Protein AF-A0A8H7ZB35-F1 (afdb_monomer_lite)

Sequence (114 aa):
MQAKTLNTEILLNLSPVNVISDAIKRFGISDDCSNVIVVKVVSPDDDVVQMEKDLTDIVDGECVAITDEVLLELVDVSKFKKIYKLNDTVFATDGNQQGQLTRLAIGACLLRGY

Structure (mmCIF, N/CA/C/O backbone):
data_AF-A0A8H7ZB35-F1
#
_entry.id   AF-A0A8H7ZB35-F1
#
loop_
_atom_site.group_PDB
_atom_site.id
_atom_site.type_symbol
_atom_site.label_atom_id
_atom_site.label_alt_id
_atom_site.label_comp_id
_atom_site.label_asym_id
_atom_site.label_entity_id
_atom_site.label_seq_id
_atom_site.pdbx_PDB_ins_code
_atom_site.Cartn_x
_atom_site.Cartn_y
_atom_site.Cartn_z
_atom_site.occupancy
_atom_site.B_iso_or_equiv
_atom_site.auth_seq_id
_atom_site.auth_comp_id
_atom_site.auth_asym_id
_atom_site.auth_atom_id
_atom_site.pdbx_PDB_model_num
ATOM 1 N N . MET A 1 1 ? 1.584 17.355 9.610 1.00 65.88 1 MET A N 1
ATOM 2 C CA . MET A 1 1 ? 0.622 16.533 8.854 1.00 65.88 1 MET A CA 1
ATOM 3 C C . MET A 1 1 ? 0.111 17.374 7.700 1.00 65.88 1 MET A C 1
ATOM 5 O O . MET A 1 1 ? -0.293 18.505 7.954 1.00 65.88 1 MET A O 1
ATOM 9 N N . GLN A 1 2 ? 0.229 16.894 6.462 1.00 77.75 2 GLN 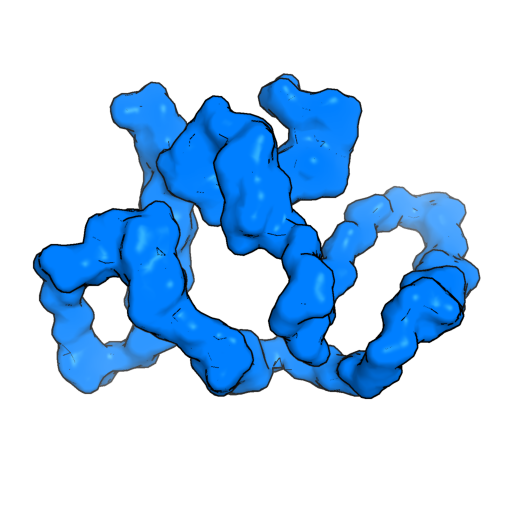A N 1
ATOM 10 C CA . GLN A 1 2 ? -0.230 17.621 5.268 1.00 77.75 2 GLN A CA 1
ATOM 11 C C . GLN A 1 2 ? -1.654 17.211 4.858 1.00 77.75 2 GLN A C 1
ATOM 13 O O . GLN A 1 2 ? -2.415 18.032 4.348 1.00 77.75 2 GLN A O 1
ATOM 18 N N . ALA A 1 3 ? -2.035 15.959 5.108 1.00 87.38 3 ALA A N 1
ATOM 19 C CA . ALA A 1 3 ? -3.367 15.429 4.877 1.00 87.38 3 ALA A CA 1
ATOM 20 C C . ALA A 1 3 ? -4.289 15.605 6.095 1.00 87.38 3 ALA A C 1
ATOM 22 O O . ALA A 1 3 ? -3.854 15.883 7.211 1.00 87.38 3 ALA A O 1
ATOM 23 N N . LYS A 1 4 ? -5.599 15.425 5.873 1.00 87.62 4 LYS A N 1
ATOM 24 C CA . LYS A 1 4 ? -6.640 15.583 6.906 1.00 87.62 4 LYS A CA 1
ATOM 25 C C . LYS A 1 4 ? -6.731 14.409 7.884 1.00 87.62 4 LYS A C 1
ATOM 27 O O . LYS A 1 4 ? -7.256 14.583 8.976 1.00 87.62 4 LYS A O 1
ATOM 32 N N . THR A 1 5 ? -6.270 13.222 7.491 1.00 92.56 5 THR A N 1
ATOM 33 C CA . THR A 1 5 ? -6.330 12.007 8.317 1.00 92.56 5 THR A CA 1
ATOM 34 C C . THR A 1 5 ? -4.992 11.282 8.291 1.00 92.56 5 THR A C 1
ATOM 36 O O . THR A 1 5 ? -4.255 11.390 7.309 1.00 92.56 5 THR A O 1
ATOM 39 N N . LEU A 1 6 ? -4.706 10.512 9.343 1.00 93.38 6 LEU A N 1
ATOM 40 C CA . LEU A 1 6 ? -3.498 9.691 9.425 1.00 93.38 6 LEU A CA 1
ATOM 41 C C . LEU A 1 6 ? -3.424 8.669 8.281 1.00 93.38 6 LEU A C 1
ATOM 43 O O . LEU A 1 6 ? -2.376 8.508 7.670 1.00 93.38 6 LEU A O 1
ATOM 47 N N . ASN A 1 7 ? -4.551 8.051 7.927 1.00 92.06 7 ASN A N 1
ATOM 48 C CA . ASN A 1 7 ? -4.619 7.077 6.834 1.00 92.06 7 ASN A CA 1
ATOM 49 C C . ASN A 1 7 ? -4.229 7.715 5.493 1.00 92.06 7 ASN A C 1
ATOM 51 O O . ASN A 1 7 ? -3.451 7.154 4.725 1.00 92.06 7 ASN A O 1
ATOM 55 N N . THR A 1 8 ? -4.725 8.925 5.220 1.00 93.88 8 THR A N 1
ATOM 56 C CA . THR A 1 8 ? -4.338 9.665 4.013 1.00 93.88 8 THR A CA 1
ATOM 57 C C . THR A 1 8 ? -2.882 10.130 4.073 1.00 93.88 8 THR A C 1
ATOM 59 O O . THR A 1 8 ? -2.222 10.160 3.040 1.00 93.88 8 THR A O 1
ATOM 62 N N . GLU A 1 9 ? -2.362 10.466 5.257 1.00 94.81 9 GLU A N 1
ATOM 63 C CA . GLU A 1 9 ? -0.948 10.815 5.436 1.00 94.81 9 GLU A CA 1
ATOM 64 C C . GLU A 1 9 ? -0.032 9.621 5.120 1.00 94.81 9 GLU A C 1
ATOM 66 O O . GLU A 1 9 ? 1.002 9.805 4.484 1.00 94.81 9 GLU A O 1
ATOM 71 N N . ILE A 1 10 ? -0.423 8.394 5.490 1.00 95.62 10 ILE A N 1
ATOM 72 C CA . ILE A 1 10 ? 0.308 7.164 5.138 1.00 95.62 10 ILE A CA 1
ATOM 73 C C . ILE A 1 10 ? 0.399 7.019 3.616 1.00 95.62 10 ILE A C 1
ATOM 75 O O . ILE A 1 10 ? 1.500 6.888 3.085 1.00 95.62 10 ILE A O 1
ATOM 79 N N . LEU A 1 11 ? -0.730 7.126 2.904 1.00 95.25 11 LEU A N 1
ATOM 80 C CA . LEU A 1 11 ? -0.741 7.069 1.436 1.00 95.25 11 LEU A CA 1
ATOM 81 C C . LEU A 1 11 ? 0.097 8.188 0.817 1.00 95.25 11 LEU A C 1
ATOM 83 O O . LEU A 1 11 ? 0.852 7.954 -0.125 1.00 95.25 11 LEU A O 1
ATOM 87 N N . LEU A 1 12 ? -0.005 9.403 1.364 1.00 94.62 12 LEU A N 1
ATOM 88 C CA . LEU A 1 12 ? 0.811 10.519 0.918 1.00 94.62 12 LEU A CA 1
ATOM 89 C C . LEU A 1 12 ? 2.290 10.187 1.087 1.00 94.62 12 LEU A C 1
ATOM 91 O O . LEU A 1 12 ? 3.032 10.389 0.142 1.00 94.62 12 LEU A O 1
ATOM 95 N N . ASN A 1 13 ? 2.725 9.639 2.224 1.00 93.94 13 ASN A N 1
ATOM 96 C CA . ASN A 1 13 ? 4.120 9.271 2.513 1.00 93.94 13 ASN A CA 1
ATOM 97 C C . ASN A 1 13 ? 4.701 8.170 1.612 1.00 93.94 13 ASN A C 1
ATOM 99 O O . ASN A 1 13 ? 5.920 8.099 1.468 1.00 93.94 13 ASN A O 1
ATOM 103 N N . LEU A 1 14 ? 3.860 7.370 0.955 1.00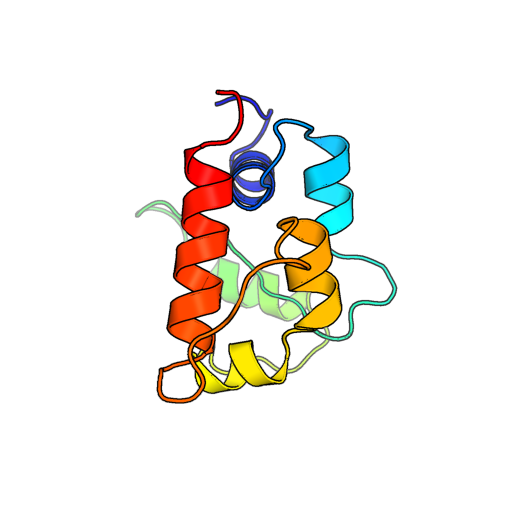 94.75 14 LEU A N 1
ATOM 104 C CA . LEU A 1 14 ? 4.299 6.427 -0.080 1.00 94.75 14 LEU A CA 1
ATOM 105 C C . LEU A 1 14 ? 4.586 7.114 -1.425 1.00 94.75 14 LEU A C 1
ATOM 107 O O . LEU A 1 14 ? 5.301 6.563 -2.262 1.00 94.75 14 LEU A O 1
ATOM 111 N N . SER A 1 15 ? 4.059 8.321 -1.636 1.00 94.44 15 SER A N 1
ATOM 112 C CA . SER A 1 15 ? 4.197 9.058 -2.887 1.00 94.44 15 SER A CA 1
ATOM 113 C C . SER A 1 15 ? 5.507 9.856 -2.970 1.00 94.44 15 SER A C 1
ATOM 115 O O . SER A 1 15 ? 5.837 10.600 -2.037 1.00 94.44 15 SER A O 1
ATOM 117 N N . PRO A 1 16 ? 6.203 9.824 -4.127 1.00 93.75 16 PRO A N 1
ATOM 118 C CA . PRO A 1 16 ? 7.352 10.691 -4.394 1.00 93.75 16 PRO A CA 1
ATOM 119 C C . PRO A 1 16 ? 6.947 12.146 -4.699 1.00 93.75 16 PRO A C 1
ATOM 121 O O . PRO A 1 16 ? 7.801 12.988 -4.961 1.00 93.75 16 PRO A O 1
ATOM 124 N N . VAL A 1 17 ? 5.645 12.456 -4.710 1.00 91.81 17 VAL A N 1
ATOM 125 C CA . VAL A 1 17 ? 5.101 13.801 -4.944 1.00 91.81 17 VAL A CA 1
ATOM 126 C C . VAL A 1 17 ? 4.118 14.206 -3.846 1.00 91.81 17 VAL A C 1
ATOM 128 O O . VAL A 1 17 ? 3.330 13.387 -3.371 1.00 91.81 17 VAL A O 1
ATOM 131 N N . ASN A 1 18 ? 4.103 15.494 -3.493 1.00 90.88 18 ASN A N 1
ATOM 132 C CA . ASN A 1 18 ? 3.230 16.062 -2.455 1.00 90.88 18 ASN A CA 1
ATOM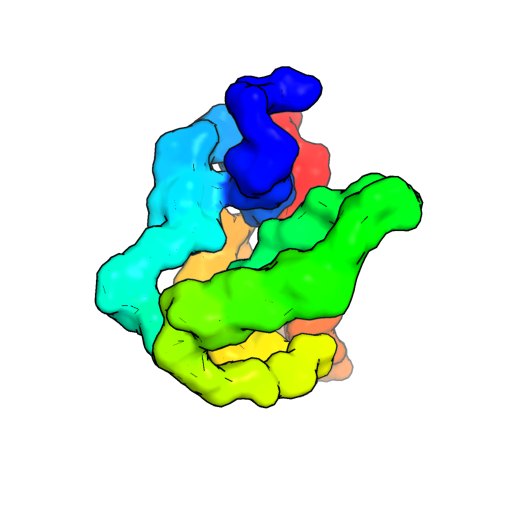 133 C C . ASN A 1 18 ? 1.847 16.454 -3.008 1.00 90.88 18 ASN A C 1
ATOM 135 O O . ASN A 1 18 ? 1.393 17.586 -2.847 1.00 90.88 18 ASN A O 1
ATOM 139 N N . VAL A 1 19 ? 1.180 15.528 -3.701 1.00 92.81 19 VAL A N 1
ATOM 140 C CA . VAL A 1 19 ? -0.162 15.740 -4.267 1.00 92.81 19 VAL A CA 1
ATOM 141 C C . VAL A 1 19 ? -1.101 14.670 -3.723 1.00 92.81 19 VAL A C 1
ATOM 143 O O . VAL A 1 19 ? -1.049 13.519 -4.142 1.00 92.81 19 VAL A O 1
ATOM 146 N N . ILE A 1 20 ? -1.980 15.055 -2.792 1.00 93.62 20 ILE A N 1
ATOM 147 C CA . ILE A 1 20 ? -2.861 14.120 -2.066 1.00 93.62 20 ILE A CA 1
ATOM 148 C C . ILE A 1 20 ? -3.743 13.306 -3.022 1.00 93.62 20 ILE A C 1
ATOM 150 O O . ILE A 1 20 ? -3.857 12.093 -2.869 1.00 93.62 20 ILE A O 1
ATOM 154 N N . SER A 1 21 ? -4.351 13.950 -4.020 1.00 93.44 21 SER A N 1
ATOM 155 C CA . SER A 1 21 ? -5.221 13.269 -4.987 1.00 93.44 21 SER A CA 1
ATOM 156 C C . SER A 1 21 ? -4.468 12.241 -5.835 1.00 93.44 21 SER A C 1
ATOM 158 O O . SER A 1 21 ? -4.996 11.163 -6.093 1.00 93.44 21 SER A O 1
ATOM 160 N N . ASP A 1 22 ? -3.231 12.545 -6.232 1.00 93.50 22 ASP A N 1
ATOM 161 C CA . ASP A 1 22 ? -2.374 11.618 -6.977 1.00 93.50 22 ASP A CA 1
ATOM 162 C C . ASP A 1 22 ? -1.919 10.453 -6.087 1.00 93.50 22 ASP A C 1
ATOM 164 O O . ASP A 1 22 ? -1.960 9.305 -6.521 1.00 93.50 22 ASP A O 1
ATOM 168 N N . ALA A 1 23 ? -1.588 10.721 -4.819 1.00 94.44 23 ALA A N 1
ATOM 169 C CA . ALA A 1 23 ? -1.229 9.684 -3.857 1.00 94.44 23 ALA A CA 1
ATOM 170 C C . ALA A 1 23 ? -2.382 8.695 -3.618 1.00 94.44 23 ALA A C 1
ATOM 172 O O . ALA A 1 23 ? -2.184 7.488 -3.731 1.00 94.44 23 ALA A O 1
ATOM 173 N N . ILE A 1 24 ? -3.602 9.191 -3.374 1.00 94.12 24 ILE A N 1
ATOM 174 C CA . ILE A 1 24 ? -4.792 8.337 -3.215 1.00 94.12 24 ILE A CA 1
ATOM 175 C C . ILE A 1 24 ? -5.046 7.531 -4.492 1.00 94.12 24 ILE A C 1
ATOM 177 O O . ILE A 1 24 ? -5.309 6.339 -4.415 1.00 94.12 24 ILE A O 1
ATOM 181 N N . LYS A 1 25 ? -4.919 8.148 -5.672 1.00 93.31 25 LYS A N 1
ATOM 182 C CA . LYS A 1 25 ? -5.157 7.465 -6.950 1.00 93.31 25 LYS A CA 1
ATOM 183 C C . LYS A 1 25 ? -4.126 6.372 -7.258 1.00 93.31 25 LYS A C 1
ATOM 185 O O . LYS A 1 25 ? -4.457 5.408 -7.940 1.00 93.31 25 LYS A O 1
ATOM 190 N N . ARG A 1 26 ? -2.867 6.544 -6.841 1.00 92.88 26 ARG A N 1
ATOM 191 C CA . ARG A 1 26 ? -1.771 5.608 -7.158 1.00 92.88 26 ARG A CA 1
ATOM 192 C C . ARG A 1 26 ? -1.575 4.511 -6.121 1.00 92.88 26 ARG A C 1
ATOM 194 O O . ARG A 1 26 ? -1.201 3.410 -6.511 1.00 92.88 26 ARG A O 1
ATOM 201 N N . PHE A 1 27 ? -1.754 4.841 -4.843 1.00 94.06 27 PHE A N 1
ATOM 202 C CA . PHE A 1 27 ? -1.455 3.961 -3.708 1.00 94.06 27 PHE A CA 1
ATOM 203 C C . PHE A 1 27 ? -2.701 3.539 -2.926 1.00 94.06 27 PHE A C 1
ATOM 205 O O . PHE A 1 27 ? -2.614 2.640 -2.097 1.00 94.06 27 PHE A O 1
ATOM 212 N N . GLY A 1 28 ? -3.844 4.191 -3.150 1.00 93.12 28 GLY A N 1
ATOM 213 C CA . GLY A 1 28 ? -5.131 3.696 -2.677 1.00 93.12 28 GLY A CA 1
ATOM 214 C C . GLY A 1 28 ? -5.639 2.538 -3.536 1.00 93.12 28 GLY A C 1
ATOM 215 O O . GLY A 1 28 ? -5.049 2.193 -4.560 1.00 93.12 28 GLY A O 1
ATOM 216 N N . ILE A 1 29 ? -6.752 1.949 -3.104 1.00 91.56 29 ILE A N 1
ATOM 217 C CA . ILE A 1 29 ? -7.412 0.861 -3.828 1.00 91.56 29 ILE A CA 1
ATOM 218 C C . ILE A 1 29 ? -8.082 1.381 -5.109 1.00 91.56 29 ILE A C 1
ATOM 220 O O . ILE A 1 29 ? -8.565 2.516 -5.151 1.00 91.56 29 ILE A O 1
ATOM 224 N N . SER A 1 30 ? -8.142 0.534 -6.130 1.00 88.69 30 SER A N 1
ATOM 225 C CA . SER A 1 30 ? -8.951 0.731 -7.333 1.00 88.69 30 SER A CA 1
ATOM 226 C C . SER A 1 30 ? -9.860 -0.476 -7.560 1.00 88.69 30 SER A C 1
ATOM 228 O O . SER A 1 30 ? -9.622 -1.550 -7.010 1.00 88.69 30 SER A O 1
ATOM 230 N N . ASP A 1 31 ? -10.910 -0.302 -8.363 1.00 87.56 31 ASP A N 1
ATOM 231 C CA . ASP A 1 31 ? -11.926 -1.341 -8.602 1.00 87.56 31 ASP A CA 1
ATOM 232 C C . ASP A 1 31 ? -11.356 -2.612 -9.269 1.00 87.56 31 ASP A C 1
ATOM 234 O O . ASP A 1 31 ? -11.979 -3.668 -9.240 1.00 87.56 31 ASP A O 1
ATOM 238 N N . ASP A 1 32 ? -10.169 -2.518 -9.874 1.00 87.69 32 ASP A N 1
ATOM 239 C CA . ASP A 1 32 ? -9.437 -3.607 -10.526 1.00 87.69 32 ASP A CA 1
ATOM 240 C C . ASP A 1 32 ? -8.351 -4.251 -9.637 1.00 87.69 32 ASP A C 1
ATOM 242 O O . ASP A 1 32 ? -7.604 -5.116 -10.100 1.00 87.69 32 ASP A O 1
ATOM 246 N N . CYS A 1 33 ? -8.240 -3.862 -8.361 1.00 85.00 33 CYS A N 1
ATOM 247 C CA . CYS A 1 33 ? -7.278 -4.453 -7.429 1.00 85.00 33 CYS A CA 1
ATOM 248 C C . CYS A 1 33 ? -7.699 -5.867 -7.000 1.00 85.00 33 CYS A C 1
ATOM 250 O O . CYS A 1 33 ? -8.609 -6.030 -6.196 1.00 85.00 33 CYS A O 1
ATOM 252 N N . SER A 1 34 ? -6.969 -6.892 -7.452 1.00 89.88 34 SER A N 1
ATOM 253 C CA . SER A 1 34 ? -7.136 -8.273 -6.957 1.00 89.88 34 SER A CA 1
ATOM 254 C C . SER A 1 34 ? -6.444 -8.538 -5.616 1.00 89.88 34 SER A C 1
ATOM 256 O O . SER A 1 34 ? -6.752 -9.522 -4.958 1.00 89.88 34 SER A O 1
ATOM 258 N N . ASN A 1 35 ? -5.498 -7.680 -5.222 1.00 92.00 35 ASN A N 1
ATOM 259 C CA . ASN A 1 35 ? -4.730 -7.799 -3.984 1.00 92.00 35 ASN A CA 1
ATOM 260 C C . ASN A 1 35 ? -4.782 -6.467 -3.229 1.00 92.00 35 ASN A C 1
ATOM 262 O O . ASN A 1 35 ? -4.639 -5.406 -3.843 1.00 92.00 35 ASN A O 1
ATOM 266 N N . VAL A 1 36 ? -4.944 -6.518 -1.907 1.00 92.38 36 VAL A N 1
ATOM 267 C CA . VAL A 1 36 ? -5.031 -5.339 -1.035 1.00 92.38 36 VAL A CA 1
ATOM 268 C C . VAL A 1 36 ? -4.124 -5.513 0.177 1.00 92.38 36 VAL A C 1
ATOM 270 O O . VAL A 1 36 ? -4.059 -6.583 0.772 1.00 92.38 36 VAL A O 1
ATOM 273 N N . ILE A 1 37 ? -3.455 -4.426 0.566 1.00 93.06 37 ILE A N 1
ATOM 274 C CA . ILE A 1 37 ? -2.771 -4.312 1.855 1.00 93.06 37 ILE A CA 1
ATOM 275 C C . ILE A 1 37 ? -3.599 -3.378 2.731 1.00 93.06 37 ILE A C 1
ATOM 277 O O . ILE A 1 37 ? -3.831 -2.220 2.375 1.00 93.06 37 ILE A O 1
ATOM 281 N N . VAL A 1 38 ? -4.026 -3.875 3.888 1.00 92.44 38 VAL A N 1
ATOM 282 C CA . VAL A 1 38 ? -4.762 -3.091 4.879 1.00 92.44 38 VAL A CA 1
ATOM 283 C C . VAL A 1 38 ? -3.790 -2.606 5.948 1.00 92.44 38 VAL A C 1
ATOM 285 O O . VAL A 1 38 ? -3.079 -3.397 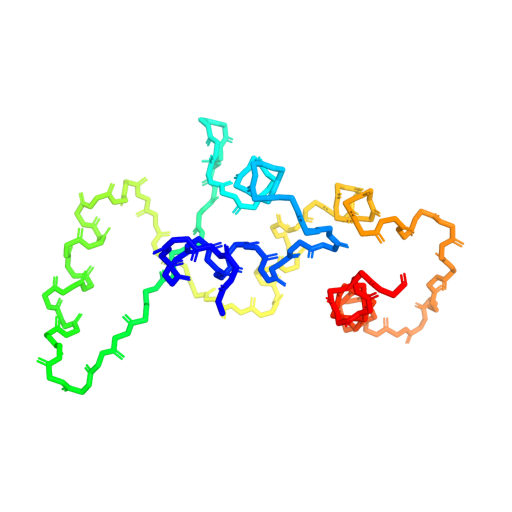6.560 1.00 92.44 38 VAL A O 1
ATOM 288 N N . VAL A 1 39 ? -3.763 -1.295 6.186 1.00 92.75 39 VAL A N 1
ATOM 289 C CA . VAL A 1 39 ? -2.935 -0.680 7.230 1.00 92.75 39 VAL A CA 1
ATOM 290 C C . VAL A 1 39 ? -3.836 0.069 8.198 1.00 92.75 39 VAL A C 1
ATOM 292 O O . VAL A 1 39 ? -4.558 0.988 7.808 1.00 92.75 39 VAL A O 1
ATOM 295 N N . LYS A 1 40 ? -3.764 -0.298 9.477 1.00 91.56 40 LYS A N 1
ATOM 296 C CA . LYS A 1 40 ? -4.475 0.364 10.569 1.00 91.56 40 LYS A CA 1
ATOM 297 C C . LYS A 1 40 ? -3.479 0.713 11.668 1.00 91.56 40 LYS A C 1
ATOM 299 O O . LYS A 1 40 ? -2.768 -0.153 12.163 1.00 91.56 40 LYS A O 1
ATOM 304 N N . VAL A 1 41 ? -3.427 1.990 12.040 1.00 92.62 41 VAL A N 1
ATOM 305 C CA . VAL A 1 41 ? -2.673 2.435 13.218 1.00 92.62 41 VAL A CA 1
ATOM 306 C C . VAL A 1 41 ? -3.593 2.328 14.427 1.00 92.62 41 VAL A C 1
ATOM 308 O O . VAL A 1 41 ? -4.695 2.881 14.396 1.00 92.62 41 VAL A O 1
ATOM 311 N N . VAL A 1 42 ? -3.139 1.608 15.450 1.00 93.12 42 VAL A N 1
ATOM 312 C CA . VAL A 1 42 ? -3.871 1.357 16.698 1.00 93.12 42 VAL A CA 1
ATOM 313 C C . VAL A 1 42 ? -3.165 2.012 17.887 1.00 93.12 42 VAL A C 1
ATOM 315 O O . VAL A 1 42 ? -1.949 2.213 17.874 1.00 93.12 42 VAL A O 1
ATOM 318 N N . SER A 1 43 ? -3.942 2.352 18.907 1.00 93.44 43 SER A N 1
ATOM 319 C CA . SER A 1 43 ? -3.501 2.815 20.222 1.00 93.44 43 SER A CA 1
ATOM 320 C C . SER A 1 43 ? -3.541 1.657 21.226 1.00 93.44 43 SER A C 1
ATOM 322 O O . SER A 1 43 ? -4.240 0.677 20.988 1.00 93.44 43 SER A O 1
ATOM 324 N N . PRO A 1 44 ? -2.837 1.742 22.369 1.00 92.75 44 PRO A N 1
ATOM 325 C CA . PRO A 1 44 ? -2.825 0.654 23.352 1.00 92.75 44 PRO A CA 1
ATOM 326 C C . PRO A 1 44 ? -4.204 0.268 23.907 1.00 92.75 44 PRO A C 1
ATOM 328 O O . PRO A 1 44 ? -4.385 -0.870 24.325 1.00 92.75 44 PRO A O 1
ATOM 331 N N . ASP A 1 45 ? -5.153 1.206 23.906 1.00 95.00 45 ASP A N 1
ATOM 332 C CA . ASP A 1 45 ? -6.516 1.003 24.407 1.00 95.00 45 ASP A CA 1
ATOM 333 C C . ASP A 1 45 ? -7.480 0.446 23.340 1.00 95.00 45 ASP A C 1
ATOM 335 O O . ASP A 1 45 ? -8.644 0.183 23.640 1.00 95.00 45 ASP A O 1
ATOM 339 N N . ASP A 1 46 ? -7.023 0.290 22.093 1.00 94.12 46 ASP A N 1
ATOM 340 C CA . ASP A 1 46 ? -7.847 -0.232 21.005 1.00 94.12 46 ASP A CA 1
ATOM 341 C C . ASP A 1 46 ? -8.022 -1.755 21.122 1.00 94.12 46 ASP A C 1
ATOM 343 O O . ASP A 1 46 ? -7.069 -2.502 21.353 1.00 94.12 46 ASP A O 1
ATOM 347 N N . ASP A 1 47 ? -9.245 -2.234 20.887 1.00 95.12 47 ASP A N 1
ATOM 348 C CA . ASP A 1 47 ? -9.536 -3.666 20.784 1.00 95.12 47 ASP A CA 1
ATOM 349 C C . ASP A 1 47 ? -9.087 -4.202 19.418 1.00 95.12 47 ASP A C 1
ATOM 351 O O . ASP A 1 47 ? -9.844 -4.238 18.444 1.00 95.12 47 ASP A O 1
ATOM 355 N N . VAL A 1 48 ? -7.817 -4.600 19.344 1.00 93.75 48 VAL A N 1
ATOM 356 C CA . VAL A 1 48 ? -7.195 -5.117 18.116 1.00 93.75 48 VAL A CA 1
ATOM 357 C C . VAL A 1 48 ? -7.913 -6.367 17.595 1.00 93.75 48 VAL A C 1
ATOM 359 O O . VAL A 1 48 ? -8.017 -6.533 16.383 1.00 93.75 48 VAL A O 1
ATOM 362 N N . VAL A 1 49 ? -8.453 -7.212 18.481 1.00 93.06 49 VAL A N 1
ATOM 363 C CA . VAL A 1 49 ? -9.133 -8.459 18.091 1.00 93.06 49 VAL A CA 1
ATOM 364 C C . VAL A 1 49 ? -10.452 -8.148 17.393 1.00 93.06 49 VAL A C 1
ATOM 366 O O . VAL A 1 49 ? -10.748 -8.714 16.339 1.00 93.06 49 VAL A O 1
ATOM 369 N N . GLN A 1 50 ? -11.236 -7.220 17.948 1.00 94.00 50 GLN A N 1
ATOM 370 C CA . GLN A 1 50 ? -12.469 -6.779 17.301 1.00 94.00 50 GLN A CA 1
ATOM 371 C C . GLN A 1 50 ? -12.174 -6.070 15.973 1.00 94.00 50 GLN A C 1
ATOM 373 O O . GLN A 1 50 ? -12.856 -6.329 14.986 1.00 94.00 50 GLN A O 1
ATOM 378 N N . MET A 1 51 ? -11.130 -5.237 15.914 1.00 92.44 51 MET A N 1
ATOM 379 C CA . MET A 1 51 ? -10.738 -4.572 14.668 1.00 92.44 51 MET A CA 1
ATOM 380 C C . MET A 1 51 ? -10.305 -5.562 13.584 1.00 92.44 51 MET A C 1
ATOM 382 O O . MET A 1 51 ? -10.681 -5.393 12.430 1.00 92.44 51 MET A O 1
ATOM 386 N N . GLU A 1 52 ? -9.530 -6.591 13.923 1.00 90.38 52 GLU A N 1
ATOM 387 C CA . GLU A 1 52 ? -9.123 -7.627 12.968 1.00 90.38 52 GLU A CA 1
ATOM 388 C C . GLU A 1 52 ? -10.338 -8.374 12.406 1.00 90.38 52 GLU A C 1
ATOM 390 O O . GLU A 1 52 ? -10.430 -8.594 11.195 1.00 90.38 52 GLU A O 1
ATOM 395 N N . LYS A 1 53 ? -11.313 -8.687 13.267 1.00 92.06 53 LYS A N 1
ATOM 396 C CA . LYS A 1 53 ? -12.579 -9.290 12.849 1.00 92.06 53 LYS A CA 1
ATOM 397 C C . LYS A 1 53 ? -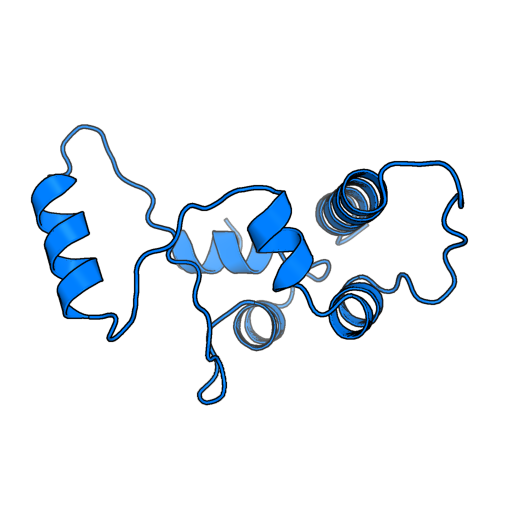13.351 -8.379 11.893 1.00 92.06 53 LYS A C 1
ATOM 399 O O . LYS A 1 53 ? -13.722 -8.827 10.813 1.00 92.06 53 LYS A O 1
ATOM 404 N N . ASP A 1 54 ? -13.528 -7.108 12.249 1.00 92.38 54 ASP A N 1
ATOM 405 C CA . ASP A 1 54 ? -14.236 -6.138 11.408 1.00 92.38 54 ASP A CA 1
ATOM 406 C C . ASP A 1 54 ? -13.562 -5.979 10.035 1.00 92.38 54 ASP A C 1
ATOM 408 O O . ASP A 1 54 ? -14.238 -5.865 9.016 1.00 92.38 54 ASP A O 1
ATOM 412 N N . LEU A 1 55 ? -12.225 -5.986 9.982 1.00 90.62 55 LEU A N 1
ATOM 413 C CA . LEU A 1 55 ? -11.481 -5.895 8.722 1.00 90.62 55 LEU A CA 1
ATOM 414 C C . LEU A 1 55 ? -11.645 -7.156 7.870 1.00 90.62 55 LEU A C 1
ATOM 416 O O . LEU A 1 55 ? -11.795 -7.044 6.655 1.00 90.62 55 LEU A O 1
ATOM 420 N N . THR A 1 56 ? -11.658 -8.330 8.500 1.00 89.12 56 THR A N 1
ATOM 421 C CA . THR A 1 56 ? -11.880 -9.611 7.813 1.00 89.12 56 THR A CA 1
ATOM 422 C C . THR A 1 56 ? -13.303 -9.702 7.254 1.00 89.12 56 THR A C 1
ATOM 424 O O . THR A 1 56 ? -13.491 -10.204 6.154 1.00 89.12 56 THR A O 1
ATOM 427 N N . ASP A 1 57 ? -14.297 -9.149 7.954 1.00 92.50 57 ASP A N 1
ATOM 428 C CA . ASP A 1 57 ? -15.690 -9.112 7.486 1.00 92.50 57 ASP A CA 1
ATOM 429 C C . ASP A 1 57 ? -15.899 -8.139 6.301 1.00 92.50 57 ASP A C 1
ATOM 431 O O . ASP A 1 57 ? -16.846 -8.291 5.528 1.00 92.50 57 ASP A O 1
ATOM 435 N N . ILE A 1 58 ? -15.033 -7.128 6.148 1.00 91.25 58 ILE A N 1
ATOM 436 C CA . ILE A 1 58 ? -15.095 -6.141 5.052 1.00 91.25 58 ILE A CA 1
ATOM 437 C C . ILE A 1 58 ? -14.372 -6.637 3.791 1.00 91.25 58 ILE A C 1
ATOM 439 O O . ILE A 1 58 ? -14.764 -6.274 2.679 1.00 91.25 58 ILE A O 1
ATOM 443 N N . VAL A 1 59 ? -13.298 -7.413 3.948 1.00 89.94 59 VAL A N 1
ATOM 444 C CA . VAL A 1 59 ? -12.444 -7.855 2.839 1.00 89.94 59 VAL A CA 1
ATOM 445 C C . VAL A 1 59 ? -12.828 -9.270 2.416 1.00 89.94 59 VAL A C 1
ATOM 447 O O . VAL A 1 59 ? -12.485 -10.241 3.080 1.00 89.94 59 VAL A O 1
ATOM 450 N N . ASP A 1 60 ? -13.490 -9.389 1.266 1.00 89.69 60 ASP A N 1
ATOM 451 C CA . ASP A 1 60 ? -13.763 -10.682 0.629 1.00 89.69 60 ASP A CA 1
ATOM 452 C C . ASP A 1 60 ? -12.496 -11.205 -0.071 1.00 89.69 60 ASP A C 1
ATOM 454 O O . ASP A 1 60 ? -12.219 -10.882 -1.229 1.00 89.69 60 ASP A O 1
ATOM 458 N N . GLY A 1 61 ? -11.668 -11.945 0.669 1.00 88.81 61 GLY A N 1
ATOM 459 C CA . GLY A 1 61 ? -10.405 -12.478 0.169 1.00 88.81 61 GLY A CA 1
ATOM 460 C C . GLY A 1 61 ? -9.689 -13.395 1.157 1.00 88.81 61 GLY A C 1
ATOM 461 O O . GLY A 1 61 ? -10.157 -13.655 2.264 1.00 88.81 61 GLY A O 1
ATOM 462 N N . GLU A 1 62 ? -8.529 -13.899 0.741 1.00 89.81 62 GLU A N 1
ATOM 463 C CA . GLU A 1 62 ? -7.668 -14.732 1.581 1.00 89.81 62 GLU A CA 1
ATOM 464 C C . GLU A 1 62 ? -6.573 -13.881 2.234 1.00 89.81 62 GLU A C 1
ATOM 466 O O . GLU A 1 62 ? -5.819 -13.178 1.557 1.00 89.81 62 GLU A O 1
ATOM 471 N N . CYS A 1 63 ? -6.461 -13.964 3.561 1.00 89.81 63 CYS A N 1
ATOM 472 C CA . CYS A 1 63 ? -5.359 -13.349 4.293 1.00 89.81 63 CYS A CA 1
ATOM 473 C C . CYS A 1 63 ? -4.067 -14.141 4.062 1.00 89.81 63 CYS A C 1
ATOM 475 O O . CYS A 1 63 ? -3.945 -15.289 4.488 1.00 89.81 63 CYS A O 1
ATOM 477 N N . VAL A 1 64 ? -3.079 -13.500 3.438 1.00 91.31 64 VAL A N 1
ATOM 478 C CA . VAL A 1 64 ? -1.756 -14.081 3.169 1.00 91.31 64 VAL A CA 1
ATOM 479 C C . VAL A 1 64 ? -0.701 -13.416 4.054 1.00 91.31 64 VAL A C 1
ATOM 481 O O . VAL A 1 64 ? -0.819 -12.247 4.427 1.00 91.31 64 VAL A O 1
ATOM 484 N N . ALA A 1 65 ? 0.352 -14.159 4.399 1.00 92.25 65 ALA A N 1
ATOM 485 C CA . ALA A 1 65 ? 1.483 -13.619 5.141 1.00 92.25 65 ALA A CA 1
ATOM 486 C C . ALA A 1 65 ? 2.177 -12.487 4.361 1.00 92.25 65 ALA A C 1
ATOM 488 O O . ALA A 1 65 ? 2.520 -12.635 3.188 1.00 92.25 65 ALA A O 1
ATOM 489 N N . ILE A 1 66 ? 2.431 -11.365 5.039 1.00 91.38 66 ILE A N 1
ATOM 490 C CA . ILE A 1 66 ? 3.162 -10.225 4.476 1.00 91.38 66 ILE A CA 1
ATOM 491 C C . ILE A 1 66 ? 4.665 -10.505 4.602 1.00 91.38 66 ILE A C 1
ATOM 493 O O . ILE A 1 66 ? 5.299 -10.092 5.574 1.00 91.38 66 ILE A O 1
ATOM 497 N N . THR A 1 67 ? 5.228 -11.243 3.644 1.00 94.94 67 THR A N 1
ATOM 498 C CA . THR A 1 67 ? 6.679 -11.480 3.545 1.00 94.94 67 THR A CA 1
ATOM 499 C C . THR A 1 67 ? 7.285 -10.730 2.363 1.00 94.94 67 THR A C 1
ATOM 501 O O . THR A 1 67 ? 6.582 -10.337 1.429 1.00 94.94 67 THR A O 1
ATOM 504 N N . ASP A 1 68 ? 8.603 -10.527 2.398 1.00 92.06 68 ASP A N 1
ATOM 505 C CA . ASP A 1 68 ? 9.320 -9.829 1.330 1.00 92.06 68 ASP A CA 1
ATOM 506 C C . ASP A 1 68 ? 9.174 -10.554 -0.016 1.00 92.06 68 ASP A C 1
ATOM 508 O O . ASP A 1 68 ? 9.004 -9.894 -1.041 1.00 92.06 68 ASP A O 1
ATOM 512 N N . GLU A 1 69 ? 9.172 -11.887 -0.012 1.00 91.50 69 GLU A N 1
ATOM 513 C CA . GLU A 1 69 ? 9.021 -12.715 -1.210 1.00 91.50 69 GLU A CA 1
ATOM 514 C C . GLU A 1 69 ? 7.641 -12.521 -1.848 1.00 91.50 69 GLU A C 1
ATOM 516 O O . GLU A 1 69 ? 7.554 -12.209 -3.035 1.00 91.50 69 GLU A O 1
ATOM 521 N N . VAL A 1 70 ? 6.570 -12.609 -1.048 1.00 92.81 70 VAL A N 1
ATOM 522 C CA . VAL A 1 70 ? 5.187 -12.413 -1.517 1.00 92.81 70 VAL A CA 1
ATOM 523 C C . VAL A 1 70 ? 5.002 -11.000 -2.076 1.00 92.81 70 VAL A C 1
ATOM 525 O O . VAL A 1 70 ? 4.425 -10.813 -3.146 1.00 92.81 70 VAL A O 1
ATOM 528 N N . LEU A 1 71 ? 5.532 -9.983 -1.391 1.00 92.06 71 LEU A N 1
ATOM 529 C CA . LEU A 1 71 ? 5.444 -8.599 -1.859 1.00 92.06 71 LEU A CA 1
ATOM 530 C C . LEU A 1 71 ? 6.185 -8.382 -3.182 1.00 92.06 71 LEU A C 1
ATOM 532 O O . LEU A 1 71 ? 5.709 -7.620 -4.024 1.00 92.06 71 LEU A O 1
ATOM 536 N N . LEU A 1 72 ? 7.336 -9.034 -3.374 1.00 90.94 72 LEU A N 1
ATOM 537 C CA . LEU A 1 72 ? 8.099 -8.945 -4.616 1.00 90.94 72 LEU A CA 1
ATOM 538 C C . LEU A 1 72 ? 7.379 -9.632 -5.780 1.00 90.94 72 LEU A C 1
ATOM 540 O O . LEU A 1 72 ? 7.388 -9.092 -6.886 1.00 90.94 72 LEU A O 1
ATOM 544 N N . GLU A 1 73 ? 6.749 -10.782 -5.534 1.00 91.62 73 GLU A N 1
ATOM 545 C CA . GLU A 1 73 ? 5.960 -11.516 -6.531 1.00 91.62 73 GLU A CA 1
ATOM 546 C C . GLU A 1 73 ? 4.727 -10.730 -6.995 1.00 91.62 73 GLU A C 1
ATOM 548 O O . GLU A 1 73 ? 4.386 -10.750 -8.179 1.00 91.62 73 GLU A O 1
ATOM 553 N N . LEU A 1 74 ? 4.080 -9.997 -6.084 1.00 91.44 74 LEU A N 1
ATOM 554 C CA . LEU A 1 74 ? 2.878 -9.210 -6.378 1.00 91.44 74 LEU A CA 1
ATOM 555 C C . LEU A 1 74 ? 3.172 -7.830 -6.988 1.00 91.44 74 LEU A C 1
ATOM 557 O O . LEU A 1 74 ? 2.264 -7.168 -7.501 1.00 91.44 74 LEU A O 1
ATOM 561 N N . VAL A 1 75 ? 4.418 -7.357 -6.927 1.00 90.75 75 VAL A N 1
ATOM 562 C CA . VAL A 1 75 ? 4.784 -6.016 -7.392 1.00 90.75 75 VAL A CA 1
ATOM 563 C C . VAL A 1 75 ? 4.893 -5.956 -8.919 1.00 90.75 75 VAL A C 1
ATOM 565 O O . VAL A 1 75 ? 5.701 -6.634 -9.551 1.00 90.75 75 VAL A O 1
ATOM 568 N N . ASP A 1 76 ? 4.161 -5.024 -9.536 1.00 91.75 76 ASP A N 1
ATOM 569 C CA . ASP A 1 76 ? 4.443 -4.614 -10.914 1.00 91.75 76 ASP A CA 1
ATOM 570 C C . ASP A 1 76 ? 5.674 -3.695 -10.928 1.00 91.75 76 ASP A C 1
ATOM 572 O O . ASP A 1 76 ? 5.588 -2.476 -10.738 1.00 91.75 76 ASP A O 1
ATOM 576 N N . VAL A 1 77 ? 6.841 -4.291 -11.182 1.00 90.81 77 VAL A N 1
ATOM 577 C CA . VAL A 1 77 ? 8.128 -3.581 -11.249 1.00 90.81 77 VAL A CA 1
ATOM 578 C C . VAL A 1 77 ? 8.118 -2.475 -12.313 1.00 90.81 77 VAL A C 1
ATOM 580 O O . VAL A 1 77 ? 8.752 -1.433 -12.125 1.00 90.81 77 VAL A O 1
ATOM 583 N N . SER A 1 78 ? 7.391 -2.645 -13.420 1.00 91.00 78 SER A N 1
ATOM 584 C CA . SER A 1 78 ? 7.319 -1.630 -14.477 1.00 91.00 78 SER A CA 1
ATOM 585 C C . SER A 1 78 ? 6.507 -0.417 -14.026 1.00 91.00 78 SER A C 1
ATOM 587 O O . SER A 1 78 ? 6.930 0.726 -14.226 1.00 91.00 78 SER A O 1
ATOM 589 N N . LYS A 1 79 ? 5.356 -0.639 -13.381 1.00 92.25 79 LYS A N 1
ATOM 590 C CA . LYS A 1 79 ? 4.544 0.428 -12.777 1.00 92.25 79 LYS A CA 1
ATOM 591 C C . LYS A 1 79 ? 5.294 1.106 -11.630 1.00 92.25 79 LYS A C 1
ATOM 593 O O . LYS A 1 79 ? 5.318 2.335 -11.581 1.00 92.25 79 LYS A O 1
ATOM 598 N N . PHE A 1 80 ? 5.979 0.341 -10.782 1.00 93.19 80 PHE A N 1
ATOM 599 C CA . PHE A 1 80 ? 6.819 0.854 -9.698 1.00 93.19 80 PHE A CA 1
ATOM 600 C C . PHE A 1 80 ? 7.899 1.811 -10.218 1.00 93.19 80 PHE A C 1
ATOM 602 O O . PHE A 1 80 ? 7.975 2.962 -9.782 1.00 93.19 80 PHE A O 1
ATOM 609 N N . LYS A 1 81 ? 8.687 1.386 -11.219 1.00 92.44 81 LYS A N 1
ATOM 610 C CA . LYS A 1 81 ? 9.725 2.233 -11.830 1.00 92.44 81 LYS A CA 1
ATOM 611 C C . LYS A 1 81 ? 9.141 3.511 -12.427 1.00 92.44 81 LYS A C 1
ATOM 613 O O . LYS A 1 81 ? 9.712 4.582 -12.237 1.00 92.44 81 LYS A O 1
ATOM 618 N N . LYS A 1 82 ? 7.977 3.440 -13.080 1.00 93.00 82 LYS A N 1
ATOM 619 C CA . LYS A 1 82 ? 7.288 4.629 -13.609 1.00 93.00 82 LYS A CA 1
ATOM 620 C C . LYS A 1 82 ? 6.836 5.587 -12.506 1.00 93.00 82 LYS A C 1
ATOM 622 O O . LYS A 1 82 ? 7.001 6.794 -12.666 1.00 93.00 82 LYS A O 1
ATOM 627 N N . ILE A 1 83 ? 6.272 5.077 -11.410 1.00 94.00 83 ILE A N 1
ATOM 628 C CA . ILE A 1 83 ? 5.799 5.896 -10.283 1.00 94.00 83 ILE A CA 1
ATOM 629 C C . ILE A 1 83 ? 6.963 6.662 -9.649 1.00 94.00 83 ILE A C 1
ATOM 631 O O . ILE A 1 83 ? 6.861 7.873 -9.466 1.00 94.00 83 ILE A O 1
ATOM 635 N N . TYR A 1 84 ? 8.079 5.980 -9.391 1.00 93.81 84 TYR A N 1
ATOM 636 C CA . TYR A 1 84 ? 9.256 6.563 -8.740 1.00 93.81 84 TYR A CA 1
ATOM 637 C C . TYR A 1 84 ? 10.279 7.170 -9.714 1.00 93.81 84 TYR A C 1
ATOM 639 O O . TYR A 1 84 ? 11.360 7.567 -9.291 1.00 93.81 84 TYR A O 1
ATOM 647 N N . LYS A 1 85 ? 9.946 7.277 -11.011 1.00 90.44 85 LYS A N 1
ATOM 648 C CA . LYS A 1 85 ? 10.816 7.821 -12.074 1.00 90.44 85 LYS A CA 1
ATOM 649 C C . LYS A 1 85 ? 12.194 7.133 -12.162 1.00 90.44 85 LYS A C 1
ATOM 651 O O . LYS A 1 85 ? 13.206 7.778 -12.400 1.00 90.44 85 LYS A O 1
ATOM 656 N N . LEU A 1 86 ? 12.218 5.809 -12.017 1.00 89.69 86 LEU A N 1
ATOM 657 C CA . LEU A 1 86 ? 13.416 4.955 -12.023 1.00 89.69 86 LEU A CA 1
ATOM 658 C C . LEU A 1 86 ? 13.662 4.269 -13.384 1.00 89.69 86 LEU A C 1
ATOM 660 O O . LEU A 1 86 ? 14.247 3.192 -13.448 1.00 89.69 86 LEU A O 1
ATOM 664 N N . ASN A 1 87 ? 13.150 4.820 -14.487 1.00 83.50 87 ASN A N 1
ATOM 665 C CA . ASN A 1 87 ? 13.265 4.161 -15.797 1.00 83.50 87 ASN A CA 1
ATOM 666 C C . ASN A 1 87 ? 14.704 4.181 -16.335 1.00 83.50 87 ASN A C 1
ATOM 668 O O . ASN A 1 87 ? 15.119 3.225 -16.983 1.00 83.50 87 ASN A O 1
ATOM 672 N N . ASP A 1 88 ? 15.463 5.228 -16.008 1.00 81.00 88 ASP A N 1
ATOM 673 C CA . ASP A 1 88 ? 16.838 5.425 -16.483 1.00 81.00 88 ASP A CA 1
ATOM 674 C C . ASP A 1 88 ? 17.891 4.893 -15.494 1.00 81.00 88 ASP A C 1
ATOM 676 O O . ASP A 1 88 ? 19.094 5.028 -15.716 1.00 81.00 88 ASP A O 1
ATOM 680 N N . THR A 1 89 ? 17.466 4.297 -14.373 1.00 79.31 89 THR A N 1
ATOM 681 C CA . THR A 1 89 ? 18.400 3.793 -13.361 1.00 79.31 89 THR A CA 1
ATOM 682 C C . THR A 1 89 ? 18.986 2.450 -13.779 1.00 79.31 89 THR A C 1
ATOM 684 O O . THR A 1 89 ? 18.253 1.492 -14.038 1.00 79.31 89 THR A O 1
ATOM 687 N N . VAL A 1 90 ? 20.315 2.362 -13.774 1.00 76.00 90 VAL A N 1
ATOM 688 C CA . VAL A 1 90 ? 21.049 1.110 -13.974 1.00 76.00 90 VAL A CA 1
ATOM 689 C C . VAL A 1 90 ? 21.036 0.323 -12.665 1.00 76.00 90 VAL A C 1
ATOM 691 O O . VAL A 1 90 ? 21.558 0.783 -11.651 1.00 76.00 90 VAL A O 1
ATOM 694 N N . PHE A 1 91 ? 20.425 -0.859 -12.684 1.00 74.00 91 PHE A N 1
ATOM 695 C CA . PHE A 1 91 ? 20.429 -1.779 -11.548 1.00 74.00 91 PHE A CA 1
ATOM 696 C C . PHE A 1 91 ? 21.669 -2.666 -11.619 1.00 74.00 91 PHE A C 1
ATOM 698 O O . PHE A 1 91 ? 22.046 -3.119 -12.700 1.00 74.00 91 PHE A O 1
ATOM 705 N N . ALA A 1 92 ? 22.302 -2.923 -10.477 1.00 70.44 92 ALA A N 1
ATOM 706 C CA . ALA A 1 92 ? 23.406 -3.873 -10.426 1.00 70.44 92 ALA A CA 1
ATOM 707 C C . ALA A 1 92 ? 22.853 -5.299 -10.566 1.00 70.44 92 ALA A C 1
ATOM 709 O O . ALA A 1 92 ? 21.970 -5.685 -9.796 1.00 70.44 92 ALA A O 1
ATOM 710 N N . THR A 1 93 ? 23.382 -6.063 -11.526 1.00 63.97 93 THR A N 1
ATOM 711 C CA . THR A 1 93 ? 22.913 -7.412 -11.897 1.00 63.97 93 THR A CA 1
ATOM 712 C C . THR A 1 93 ? 23.103 -8.453 -10.786 1.00 63.97 93 THR A C 1
ATOM 714 O O . THR A 1 93 ? 22.356 -9.423 -10.730 1.00 63.97 93 THR A O 1
ATOM 717 N N . ASP A 1 94 ? 24.039 -8.222 -9.860 1.00 63.72 94 ASP A N 1
ATOM 718 C CA . ASP A 1 94 ? 24.483 -9.221 -8.874 1.00 63.72 94 ASP A CA 1
ATOM 719 C C . ASP A 1 94 ? 23.935 -8.988 -7.449 1.00 63.72 94 ASP A C 1
ATOM 721 O O . ASP A 1 94 ? 24.428 -9.566 -6.481 1.00 63.72 94 ASP A O 1
ATOM 725 N N . GLY A 1 95 ? 22.942 -8.107 -7.277 1.00 66.06 95 GLY A N 1
ATOM 726 C CA . GLY A 1 95 ? 22.447 -7.705 -5.954 1.00 66.06 95 GLY A CA 1
ATOM 727 C C . GLY A 1 95 ? 20.962 -7.975 -5.727 1.00 66.06 95 GLY A C 1
ATOM 728 O O . GLY A 1 95 ? 20.183 -8.001 -6.672 1.00 66.06 95 GLY A O 1
ATOM 729 N N . ASN A 1 96 ? 20.555 -8.078 -4.452 1.00 84.69 96 ASN A N 1
ATOM 730 C CA . ASN A 1 96 ? 19.150 -8.142 -4.020 1.00 84.69 96 ASN A CA 1
ATOM 731 C C . ASN A 1 96 ? 18.329 -7.010 -4.681 1.00 84.69 96 ASN A C 1
ATOM 733 O O . ASN A 1 96 ? 18.398 -5.849 -4.257 1.00 84.69 96 ASN A O 1
ATOM 737 N N . GLN A 1 97 ? 17.584 -7.359 -5.737 1.00 84.62 97 GLN A N 1
ATOM 738 C CA . GLN A 1 97 ? 16.831 -6.422 -6.571 1.00 84.62 97 GLN A CA 1
ATOM 739 C C . GLN A 1 97 ? 15.771 -5.681 -5.755 1.00 84.62 97 GLN A C 1
ATOM 741 O O . GLN A 1 97 ? 15.643 -4.462 -5.881 1.00 84.62 97 GLN A O 1
ATOM 746 N N . GLN A 1 98 ? 15.055 -6.394 -4.885 1.00 88.44 98 GLN A N 1
ATOM 747 C CA . GLN A 1 98 ? 14.052 -5.812 -3.997 1.00 88.44 98 GLN A CA 1
ATOM 748 C C . GLN A 1 98 ? 14.680 -4.762 -3.084 1.00 88.44 98 GLN A C 1
ATOM 750 O O . GLN A 1 98 ? 14.214 -3.629 -3.034 1.00 88.44 98 GLN A O 1
ATOM 755 N N . GLY A 1 99 ? 15.814 -5.080 -2.457 1.00 91.00 99 GLY A N 1
ATOM 756 C CA . GLY A 1 99 ? 16.543 -4.129 -1.622 1.00 91.00 99 GLY A CA 1
ATOM 757 C C . GLY A 1 99 ? 16.997 -2.876 -2.382 1.00 91.00 99 GLY A C 1
ATOM 758 O O . GLY A 1 99 ? 16.965 -1.777 -1.828 1.00 91.00 99 GLY A O 1
ATOM 759 N N . GLN A 1 100 ? 17.403 -3.005 -3.651 1.00 89.75 100 GLN A N 1
ATOM 760 C CA . GLN A 1 100 ? 17.745 -1.850 -4.492 1.00 89.75 100 GLN A CA 1
ATOM 761 C C . GLN A 1 100 ? 16.513 -0.983 -4.792 1.00 89.75 100 GLN A C 1
ATOM 763 O O . GLN A 1 100 ? 16.566 0.231 -4.593 1.00 89.75 100 GLN A O 1
ATOM 768 N N . LEU A 1 101 ? 15.404 -1.595 -5.219 1.00 91.06 101 LEU A N 1
ATOM 769 C CA . LEU A 1 101 ? 14.149 -0.897 -5.521 1.00 91.06 101 LEU A CA 1
ATOM 770 C C . LEU A 1 101 ? 13.596 -0.172 -4.290 1.00 91.06 101 LEU A C 1
ATOM 772 O O . LEU A 1 101 ? 13.275 1.013 -4.372 1.00 91.06 101 LEU A O 1
ATOM 776 N N . THR A 1 102 ? 13.564 -0.848 -3.141 1.00 92.88 102 THR A N 1
ATOM 777 C CA . THR A 1 102 ? 13.097 -0.285 -1.872 1.00 92.88 102 THR A CA 1
ATOM 778 C C . THR A 1 102 ? 13.928 0.927 -1.461 1.00 92.88 102 THR A C 1
ATOM 780 O O . THR A 1 102 ? 13.366 1.972 -1.141 1.00 92.88 102 THR A O 1
ATOM 783 N N . ARG A 1 103 ? 15.265 0.850 -1.533 1.00 92.94 103 ARG A N 1
ATOM 784 C CA . ARG A 1 103 ? 16.137 1.995 -1.210 1.00 92.94 103 ARG A CA 1
ATOM 785 C C . ARG A 1 103 ? 15.879 3.199 -2.115 1.00 92.94 103 ARG A C 1
ATOM 787 O O . ARG A 1 103 ? 15.837 4.324 -1.621 1.00 92.94 103 ARG A O 1
ATOM 794 N N . LEU A 1 104 ? 15.696 2.974 -3.416 1.00 92.50 104 LEU A N 1
ATOM 795 C CA . LEU A 1 104 ? 15.421 4.049 -4.372 1.00 92.50 104 LEU A CA 1
ATOM 796 C C . LEU A 1 104 ? 14.051 4.694 -4.133 1.00 92.50 104 LEU A C 1
ATOM 798 O O . LEU A 1 104 ? 13.958 5.920 -4.139 1.00 92.50 104 LEU A O 1
ATOM 802 N N . ALA A 1 105 ? 13.010 3.901 -3.868 1.00 93.50 105 ALA A N 1
ATOM 803 C CA . ALA A 1 105 ? 11.690 4.434 -3.535 1.00 93.50 105 ALA A CA 1
ATOM 804 C C . ALA A 1 105 ? 11.698 5.223 -2.221 1.00 93.50 105 ALA A C 1
ATOM 806 O O . ALA A 1 105 ? 11.170 6.331 -2.182 1.00 93.50 105 ALA A O 1
ATOM 807 N N . ILE A 1 106 ? 12.365 4.715 -1.176 1.00 94.25 106 ILE A N 1
ATOM 808 C CA . ILE A 1 106 ? 12.547 5.455 0.082 1.00 94.25 106 ILE A CA 1
ATOM 809 C C . ILE A 1 106 ? 13.264 6.782 -0.185 1.00 94.25 106 ILE A C 1
ATOM 811 O O . ILE A 1 106 ? 12.808 7.824 0.279 1.00 94.25 106 ILE A O 1
ATOM 815 N N . GLY A 1 107 ? 14.346 6.771 -0.970 1.00 93.31 107 GLY A N 1
ATOM 816 C CA . GLY A 1 107 ? 15.057 7.990 -1.360 1.00 93.31 107 GLY A CA 1
ATOM 817 C C . GLY A 1 107 ? 14.152 8.995 -2.079 1.00 93.31 107 GLY A C 1
ATOM 818 O O . GLY A 1 107 ? 14.134 10.170 -1.719 1.00 93.31 107 GLY A O 1
ATOM 819 N N . ALA A 1 108 ? 13.347 8.533 -3.038 1.00 92.44 108 ALA A N 1
ATOM 820 C CA . ALA A 1 108 ? 12.392 9.374 -3.758 1.00 92.44 108 ALA A CA 1
ATOM 821 C C . ALA A 1 108 ? 11.314 9.973 -2.835 1.00 92.44 108 ALA A C 1
ATOM 823 O O . ALA A 1 108 ? 10.946 11.135 -3.000 1.00 92.44 108 ALA A O 1
ATOM 824 N N . CYS A 1 109 ? 10.837 9.220 -1.840 1.00 92.75 109 CYS A N 1
ATOM 825 C CA . CYS A 1 109 ? 9.888 9.723 -0.846 1.00 92.75 109 CYS A CA 1
ATOM 826 C C . CYS A 1 109 ? 10.523 10.723 0.128 1.00 92.75 109 CYS A C 1
ATOM 828 O O . CYS A 1 109 ? 9.886 11.710 0.482 1.00 92.75 109 CYS A O 1
ATOM 830 N N . LEU A 1 110 ? 11.763 10.495 0.569 1.00 91.62 110 LEU A N 1
ATOM 831 C CA . LEU A 1 110 ? 12.447 11.375 1.525 1.00 91.62 110 LEU A CA 1
ATOM 832 C C . LEU A 1 110 ? 12.881 12.706 0.901 1.00 91.62 110 LEU A C 1
ATOM 834 O O . LEU A 1 110 ? 12.875 13.728 1.580 1.00 91.62 110 LEU A O 1
ATOM 838 N N . LEU A 1 111 ? 13.246 12.698 -0.383 1.00 88.94 111 LEU A N 1
ATOM 839 C CA . LEU A 1 111 ? 13.723 13.881 -1.106 1.00 88.94 111 LEU A CA 1
ATOM 840 C C . LE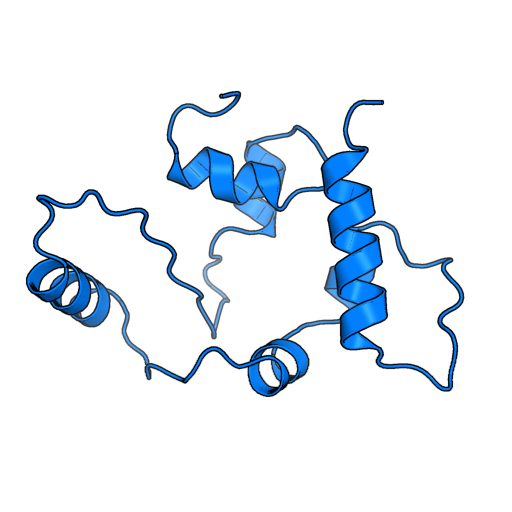U A 1 111 ? 12.602 14.685 -1.778 1.00 88.94 111 LEU A C 1
ATOM 842 O O . LEU A 1 111 ? 12.871 15.691 -2.433 1.00 88.94 111 LEU A O 1
ATOM 846 N N . ARG A 1 112 ? 11.340 14.267 -1.648 1.00 83.50 112 ARG A N 1
ATOM 847 C CA . ARG A 1 112 ? 10.220 14.963 -2.290 1.00 83.50 112 ARG A CA 1
ATOM 848 C C . ARG A 1 112 ? 10.078 16.400 -1.767 1.00 83.50 112 ARG A C 1
ATOM 850 O O . ARG A 1 112 ? 10.005 16.640 -0.563 1.00 83.50 112 ARG A O 1
ATOM 857 N N . GLY A 1 113 ? 9.955 17.356 -2.683 1.00 65.50 113 GLY A N 1
ATOM 858 C CA . GLY A 1 113 ? 9.753 18.769 -2.344 1.00 65.50 113 GLY A CA 1
ATOM 859 C C . GLY A 1 113 ? 11.031 19.572 -2.082 1.00 65.50 113 GLY A C 1
ATOM 860 O O . GLY A 1 113 ? 10.904 20.749 -1.748 1.00 65.50 113 GLY A O 1
ATOM 861 N N . TYR A 1 114 ? 12.212 18.965 -2.249 1.00 52.34 114 TYR A N 1
ATOM 862 C CA . TYR A 1 114 ? 13.454 19.690 -2.535 1.00 52.34 114 TYR A CA 1
ATOM 863 C C . TYR A 1 114 ? 13.576 20.030 -4.024 1.00 52.34 114 TYR A C 1
ATOM 865 O O . TYR A 1 114 ? 12.998 19.287 -4.855 1.00 52.34 114 TYR A O 1
#

Organism: NCBI:txid273372

Secondary structure (DSSP, 8-state):
--SSSHHHHHHHHH-SS--HHHHHHHHS--TT-S---------TTS-HHHHHHHHHHH--S------HHHHHHH--HHHHHHHTT-TTPPPPTTS-HHHHHHHHHHHHHHTTT-

Foldseek 3Di:
DLDPDPVLVVLCLLALENDSVVSCVLVNDDPPDPDDDDDDDDDPPDPVVVVVVVVVVVDPDDDDDPDLVVCVVPDPVVSLCVRLVVPPPDDDPPDDPSVVSVVSSNVSSVPRPD

InterPro domains:
  IPR013926 CGI121/TPRKB [PF08617] (1-113)
  IPR013926 CGI121/TPRKB [PTHR15840] (1-105)
  IPR036504 CGI121/TPRKB superfamily [G3DSA:3.30.2380.10] (1-114)
  IPR036504 CGI121/TPRKB superfamily [SSF143870] (1-88)

pLDDT: mean 89.43, std 7.63, range [52.34, 95.62]

Radius of gyration: 16.15 Å; chains: 1; bounding box: 40×34×41 Å